Protein AF-A0A8K0JW89-F1 (afdb_monomer)

Organism: Ladona fulva (NCBI:txid123851)

Foldseek 3Di:
DPDVCVVDPLVVLLVQLQVQQDPQRAGDCHPPDDGFLQSLLLSCLSCQQSVNNVSHDLVSVLVFLVQQFDPPPTAGGGGHPDDHDPNSRLSSLQSCLSSPPPVHAHAHSQPSHHPVVCVVVVHDD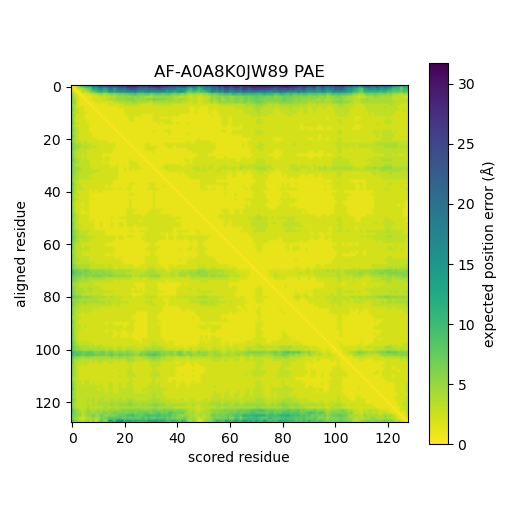HGD

Solvent-accessible surface area (backbone atoms only — not comparable to full-atom values): 7064 Å² total; per-residue (Å²): 141,86,88,64,68,86,78,54,62,50,65,67,50,36,51,62,47,38,69,27,53,42,97,72,26,30,19,20,86,52,90,100,52,71,51,27,24,50,32,34,22,56,44,49,25,51,21,47,34,52,64,40,50,84,67,48,64,63,68,43,27,48,53,35,47,62,52,11,45,42,90,89,82,46,54,15,10,50,39,66,90,50,77,54,41,75,67,23,28,51,26,38,53,44,38,41,15,65,75,61,40,84,94,41,76,54,43,33,62,77,75,78,38,51,46,70,58,34,60,75,69,72,54,81,80,76,65,96

InterPro domains:
  IPR001330 Prenyltransferase alpha-alpha toroid domain [PF00432] (5-113)
  IPR008930 Terpenoid cyclases/protein prenyltransferase alpha-alpha toroid [SSF48239] (3-120)
  IPR045089 Prenyltransferase subunit beta [PTHR11774] (9-122)

Sequence (128 aa):
MRGRLDVVNADLLGWWLCERQLPSGGLNGRPEKLPDVCYSWWVLASLSILGRLHWIDSDRLSSFILACQDAETGGFADRPGDMPDPFHTLFGLAALSLMGHESVAPVDATLCMPTYVLKKLNLIPQRM

Secondary structure (DSSP, 8-state):
--S-GGGS-HHHHHHHHHTTB-TTSPBPSSTT----HHHHHHHHHHHHHTT-GGGS-HHHHHHHHHTTB-TTT-SB-SSTTSPPBHHHHHHHHHHHHHTT-TTSPPEETTTTEEHHHHHHTT------

Nearest PDB structures (foldseek):
  3pz3-assembly1_B  TM=9.948E-01  e=2.447E-17  Rattus norvegicus
  3dsu-assembly1_B  TM=9.928E-01  e=2.601E-17  Rattus norvegicus
  3pz2-assembly1_B  TM=9.893E-01  e=2.601E-17  Rattus norvegicus
  3dss-assembly1_B  TM=9.932E-01  e=6.114E-17  Rattus norvegicus
  6j7x-assembly1_B  TM=9.912E-01  e=5.091E-17  Homo sapiens

Radius of gyration: 14.64 Å; Cα contacts (8 Å, |Δi|>4): 198; chains: 1; bounding box: 43×27×41 Å

pLDDT: mean 96.69, std 5.91, range [49.34, 98.88]

Structure (mmCIF, N/CA/C/O backbone):
data_AF-A0A8K0JW89-F1
#
_entry.id   AF-A0A8K0JW89-F1
#
loop_
_atom_site.group_PDB
_atom_site.id
_atom_site.type_symbol
_atom_site.label_atom_id
_atom_site.label_alt_id
_atom_site.label_comp_id
_atom_site.label_asym_id
_atom_site.label_entity_id
_atom_site.label_seq_id
_atom_site.pdbx_PDB_ins_code
_atom_site.Cartn_x
_atom_site.Cartn_y
_atom_site.Cartn_z
_atom_site.occupancy
_atom_site.B_iso_or_equiv
_atom_site.auth_seq_id
_atom_site.auth_comp_id
_atom_site.auth_asym_id
_atom_site.auth_atom_id
_atom_site.pdbx_PDB_model_num
ATOM 1 N N . MET A 1 1 ? -22.105 6.340 4.249 1.00 49.34 1 MET A N 1
ATOM 2 C CA . MET A 1 1 ? -22.615 4.953 4.262 1.00 49.34 1 MET A CA 1
ATOM 3 C C . MET A 1 1 ? -21.545 4.066 4.883 1.00 49.34 1 MET A C 1
ATOM 5 O O . MET A 1 1 ? -20.481 3.943 4.298 1.00 49.34 1 MET A O 1
ATOM 9 N N . ARG A 1 2 ? -21.771 3.540 6.091 1.00 64.50 2 ARG A N 1
ATOM 10 C CA . ARG A 1 2 ? -20.928 2.506 6.719 1.00 64.50 2 ARG A CA 1
ATOM 11 C C . ARG A 1 2 ? -21.738 1.205 6.714 1.00 64.50 2 ARG A C 1
ATOM 13 O O . ARG A 1 2 ? -22.949 1.267 6.888 1.00 64.50 2 ARG A O 1
ATOM 20 N N . GLY A 1 3 ? -21.093 0.059 6.539 1.00 76.81 3 GLY A N 1
ATOM 21 C CA . GLY A 1 3 ? -21.668 -1.265 6.813 1.00 76.81 3 GLY A CA 1
ATOM 22 C C . GLY A 1 3 ? -22.193 -2.016 5.607 1.00 76.81 3 GLY A C 1
ATOM 23 O O . GLY A 1 3 ? -23.040 -2.874 5.796 1.00 76.81 3 GLY A O 1
ATOM 24 N N . ARG A 1 4 ? -21.735 -1.681 4.393 1.00 90.00 4 ARG A N 1
ATOM 25 C CA . ARG A 1 4 ? -22.230 -2.296 3.153 1.00 90.00 4 ARG A CA 1
ATOM 26 C C . ARG A 1 4 ? -21.183 -3.086 2.370 1.00 90.00 4 ARG A C 1
ATOM 28 O O . ARG A 1 4 ? -21.233 -3.126 1.149 1.00 90.00 4 ARG A O 1
ATOM 35 N N . LEU A 1 5 ? -20.211 -3.693 3.054 1.00 90.62 5 LEU A N 1
ATOM 36 C CA . LEU A 1 5 ? -19.240 -4.570 2.388 1.00 90.62 5 LEU A CA 1
ATOM 37 C C . LEU A 1 5 ? -19.923 -5.813 1.775 1.00 90.62 5 LEU A C 1
ATOM 39 O O . LEU A 1 5 ? -19.401 -6.359 0.814 1.00 90.62 5 LEU A O 1
ATOM 43 N N . ASP A 1 6 ? -21.133 -6.177 2.224 1.00 92.19 6 ASP A N 1
ATOM 44 C CA . ASP A 1 6 ? -21.969 -7.255 1.664 1.00 92.19 6 ASP A CA 1
ATOM 45 C C . ASP A 1 6 ? -22.267 -7.115 0.163 1.00 92.19 6 ASP A C 1
ATOM 47 O O . ASP A 1 6 ? -22.517 -8.114 -0.504 1.00 92.19 6 ASP A O 1
ATOM 51 N N . VAL A 1 7 ? -22.247 -5.894 -0.381 1.00 95.00 7 VAL A N 1
ATOM 52 C CA . VAL A 1 7 ? -22.536 -5.661 -1.809 1.00 95.00 7 VAL A CA 1
ATOM 53 C C . VAL A 1 7 ? -21.310 -5.817 -2.700 1.00 95.00 7 VAL A C 1
ATOM 55 O O . VAL A 1 7 ? -21.432 -5.789 -3.924 1.00 95.00 7 VAL A O 1
ATOM 58 N N . VAL A 1 8 ? -20.121 -5.922 -2.106 1.00 95.75 8 VAL A N 1
ATOM 59 C CA . VAL A 1 8 ? -18.867 -6.024 -2.845 1.00 95.75 8 VAL A CA 1
ATOM 60 C C . VAL A 1 8 ? -18.602 -7.490 -3.153 1.00 95.75 8 VAL A C 1
ATOM 62 O O . VAL A 1 8 ? -18.505 -8.321 -2.253 1.00 95.75 8 VAL A O 1
ATOM 65 N N . ASN A 1 9 ? -18.413 -7.807 -4.433 1.00 97.62 9 ASN A N 1
ATOM 66 C CA . ASN A 1 9 ? -17.845 -9.092 -4.818 1.00 97.62 9 ASN A CA 1
ATOM 67 C C . ASN A 1 9 ? -16.341 -9.085 -4.494 1.00 97.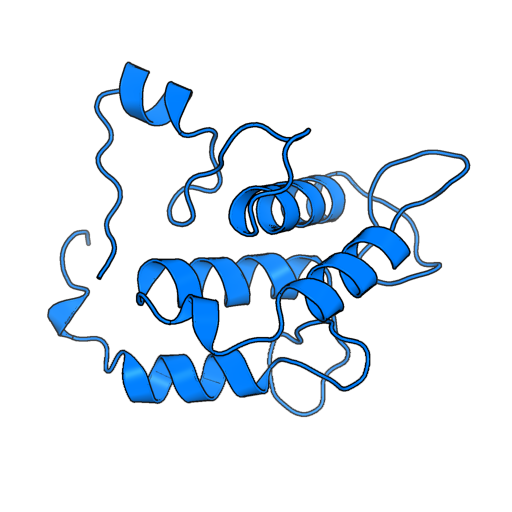62 9 ASN A C 1
ATOM 69 O O . ASN A 1 9 ? -15.528 -8.600 -5.284 1.00 97.62 9 ASN A O 1
ATOM 73 N N . ALA A 1 10 ? -16.003 -9.573 -3.299 1.00 97.19 10 ALA A N 1
ATOM 74 C CA . ALA A 1 10 ? -14.660 -9.508 -2.733 1.00 97.19 10 ALA A CA 1
ATOM 75 C C . ALA A 1 10 ? -13.613 -10.237 -3.578 1.00 97.19 10 ALA A C 1
ATOM 77 O O . ALA A 1 10 ? -12.505 -9.733 -3.728 1.00 97.19 10 ALA A O 1
ATOM 78 N N . ASP A 1 11 ? -13.967 -11.384 -4.160 1.00 98.25 11 ASP A N 1
ATOM 79 C CA . ASP A 1 11 ? -13.036 -12.181 -4.960 1.00 98.25 11 ASP A CA 1
ATOM 80 C C . ASP A 1 11 ? -12.812 -11.561 -6.338 1.00 98.25 11 ASP A C 1
ATOM 82 O O . ASP A 1 11 ? -11.674 -11.458 -6.789 1.00 98.25 11 ASP A O 1
ATOM 86 N N . LEU A 1 12 ? -13.874 -11.070 -6.986 1.00 98.62 12 LEU A N 1
ATOM 87 C CA . LEU A 1 12 ? -13.744 -10.395 -8.278 1.00 98.62 12 LEU A CA 1
ATOM 88 C C . LEU A 1 12 ? -12.911 -9.113 -8.156 1.00 98.62 12 LEU A C 1
ATOM 90 O O . LEU A 1 12 ? -12.023 -8.863 -8.973 1.00 98.62 12 LEU A O 1
ATOM 94 N N . LEU A 1 13 ? -13.189 -8.303 -7.132 1.00 98.62 13 LEU A N 1
ATOM 95 C CA . LEU A 1 13 ? -12.425 -7.086 -6.880 1.00 98.62 13 LEU A CA 1
ATOM 96 C C . LEU A 1 13 ? -11.003 -7.410 -6.407 1.00 98.62 13 LEU A C 1
ATOM 98 O O . LEU A 1 13 ? -10.056 -6.774 -6.862 1.00 98.62 13 LEU A O 1
ATOM 102 N N . GLY A 1 14 ? -10.843 -8.415 -5.545 1.00 98.69 14 GLY A N 1
ATOM 103 C CA . GLY A 1 14 ? -9.545 -8.900 -5.085 1.00 98.69 14 GLY A CA 1
ATOM 104 C C . GLY A 1 14 ? -8.649 -9.323 -6.245 1.00 98.69 14 GLY A C 1
ATOM 105 O O . GLY A 1 14 ? -7.482 -8.943 -6.272 1.00 98.69 14 GLY A O 1
ATOM 106 N N . TRP A 1 15 ? -9.209 -10.011 -7.243 1.00 98.81 15 TRP A N 1
ATOM 107 C CA . TRP A 1 15 ? -8.474 -10.425 -8.438 1.00 98.81 15 TRP A CA 1
ATOM 108 C C . TRP A 1 15 ? -8.026 -9.209 -9.249 1.00 98.81 15 TRP A C 1
ATOM 110 O O . TRP A 1 15 ? -6.850 -9.058 -9.566 1.00 98.81 15 TRP A O 1
ATOM 120 N N . TRP A 1 16 ? -8.937 -8.271 -9.517 1.00 98.81 16 TRP A N 1
ATOM 121 C CA . TRP A 1 16 ? -8.587 -7.055 -10.253 1.00 98.81 16 TRP A CA 1
ATOM 122 C C . TRP A 1 16 ? -7.476 -6.239 -9.564 1.00 98.81 16 TRP A C 1
ATOM 124 O O . TRP A 1 16 ? -6.602 -5.674 -10.236 1.00 98.81 16 TRP A O 1
ATOM 134 N N . LEU A 1 17 ? -7.519 -6.185 -8.228 1.00 98.88 17 LEU A N 1
ATOM 135 C CA . LEU A 1 17 ? -6.550 -5.496 -7.380 1.00 98.88 17 LEU A CA 1
ATOM 136 C C . LEU A 1 17 ? -5.194 -6.213 -7.335 1.00 98.88 17 LEU A C 1
ATOM 138 O O . LEU A 1 17 ? -4.170 -5.544 -7.438 1.00 98.88 17 LEU A O 1
ATOM 142 N N . CYS A 1 18 ? -5.145 -7.543 -7.208 1.00 98.50 18 CYS A N 1
ATOM 143 C CA . CYS A 1 18 ? -3.864 -8.255 -7.155 1.00 98.50 18 CYS A CA 1
ATOM 144 C C . CYS A 1 18 ? -3.120 -8.201 -8.499 1.00 98.50 18 CYS A C 1
ATOM 146 O O . CYS A 1 18 ? -1.903 -8.040 -8.521 1.00 98.50 18 CYS A O 1
ATOM 148 N N . GLU A 1 19 ? -3.850 -8.172 -9.619 1.00 98.69 19 GLU A N 1
ATOM 149 C CA . GLU A 1 19 ? -3.295 -7.960 -10.968 1.00 98.69 19 GLU A CA 1
ATOM 150 C C . GLU A 1 19 ? -2.659 -6.568 -11.159 1.00 98.69 19 GLU A C 1
ATOM 152 O O . GLU A 1 19 ? -2.103 -6.262 -12.220 1.00 98.69 19 GLU A O 1
ATOM 157 N N . ARG A 1 20 ? -2.759 -5.672 -10.166 1.00 98.81 20 ARG A N 1
ATOM 158 C CA . ARG A 1 20 ? -2.024 -4.402 -10.168 1.00 98.81 20 ARG A CA 1
ATOM 159 C C . ARG A 1 20 ? -0.535 -4.578 -9.914 1.00 98.81 20 ARG A C 1
ATOM 161 O O . ARG A 1 20 ? 0.210 -3.642 -10.202 1.00 98.81 20 ARG A O 1
ATOM 168 N N . GLN A 1 21 ? -0.097 -5.731 -9.406 1.00 98.88 21 GLN A N 1
ATOM 169 C CA . GLN A 1 21 ? 1.310 -5.968 -9.107 1.00 98.88 21 GLN A CA 1
ATOM 170 C C . GLN A 1 21 ? 2.102 -6.236 -10.384 1.00 98.88 21 GLN A C 1
ATOM 172 O O . GLN A 1 21 ? 1.794 -7.139 -11.155 1.00 98.88 21 GLN A O 1
ATOM 177 N N . LEU A 1 22 ? 3.139 -5.433 -10.609 1.00 98.75 22 LEU A N 1
ATOM 178 C CA . LEU A 1 22 ? 3.996 -5.529 -11.787 1.00 98.75 22 LEU A CA 1
ATOM 179 C C . LEU A 1 22 ? 5.289 -6.303 -11.483 1.00 98.75 22 LEU A C 1
ATOM 181 O O . LEU A 1 22 ? 5.635 -6.497 -10.317 1.00 98.75 22 LEU A O 1
ATOM 185 N N . PRO A 1 23 ? 6.078 -6.691 -12.507 1.00 98.50 23 PRO A N 1
ATOM 186 C CA . PRO A 1 23 ? 7.368 -7.355 -12.301 1.00 98.50 23 PRO A CA 1
ATOM 187 C C . PRO A 1 23 ? 8.387 -6.557 -11.470 1.00 98.50 23 PRO A C 1
ATOM 189 O O . PRO A 1 23 ? 9.356 -7.132 -10.987 1.00 98.50 23 PRO A O 1
ATOM 192 N N . SER A 1 24 ? 8.204 -5.251 -11.270 1.00 98.19 24 SER A N 1
ATOM 193 C CA . SER A 1 24 ? 9.031 -4.475 -10.334 1.00 98.19 24 SER A CA 1
ATOM 194 C C . SER A 1 24 ? 8.702 -4.744 -8.858 1.00 98.19 24 SER A C 1
ATOM 196 O O . SER A 1 24 ? 9.466 -4.337 -7.993 1.00 98.19 24 SER A O 1
ATOM 198 N N . GLY A 1 25 ? 7.570 -5.391 -8.564 1.00 98.62 25 GLY A N 1
ATOM 199 C CA . GLY A 1 25 ? 7.005 -5.560 -7.223 1.00 98.62 25 GLY A CA 1
ATOM 200 C C . GLY A 1 25 ? 5.978 -4.489 -6.848 1.00 98.62 25 GLY A C 1
ATOM 201 O O . GLY A 1 25 ? 5.090 -4.767 -6.045 1.00 98.62 25 GLY A O 1
ATOM 202 N N . GLY A 1 26 ? 6.054 -3.303 -7.460 1.00 98.69 26 GLY A N 1
ATOM 203 C CA . GLY A 1 26 ? 5.135 -2.190 -7.216 1.00 98.69 26 GLY A CA 1
ATOM 204 C C . GLY A 1 26 ? 3.749 -2.388 -7.831 1.00 98.69 26 GLY A C 1
ATOM 205 O O . GLY A 1 26 ? 3.578 -3.134 -8.800 1.00 98.69 26 GLY A O 1
ATOM 206 N N . LEU A 1 27 ? 2.762 -1.681 -7.278 1.00 98.81 27 LEU A N 1
ATOM 207 C CA . LEU A 1 27 ? 1.366 -1.724 -7.719 1.00 98.81 27 LEU A CA 1
ATOM 208 C C . LEU A 1 27 ? 1.034 -0.481 -8.555 1.00 98.81 27 LEU A C 1
ATOM 210 O O . LEU A 1 27 ? 1.420 0.633 -8.200 1.00 98.81 27 LEU A O 1
ATOM 214 N N . ASN A 1 28 ? 0.303 -0.650 -9.657 1.00 98.81 28 ASN A N 1
ATOM 215 C CA . ASN A 1 28 ? -0.239 0.469 -10.435 1.00 98.81 28 ASN A CA 1
ATOM 216 C C . ASN A 1 28 ? -1.723 0.734 -10.114 1.00 98.81 28 ASN A C 1
ATOM 218 O O . ASN A 1 28 ? -2.429 -0.100 -9.556 1.00 98.81 28 ASN A O 1
ATOM 222 N N . GLY A 1 29 ? -2.229 1.913 -10.481 1.00 98.31 29 GLY A N 1
ATOM 223 C CA . GLY A 1 29 ? -3.625 2.276 -10.198 1.00 98.31 29 GLY A CA 1
ATOM 224 C C . GLY A 1 29 ? -4.648 1.643 -11.147 1.00 98.31 29 GLY A C 1
ATOM 225 O O . GLY A 1 29 ? -5.843 1.661 -10.869 1.00 98.31 29 GLY A O 1
ATOM 226 N N . ARG A 1 30 ? -4.195 1.138 -12.301 1.00 98.56 30 ARG A N 1
ATOM 227 C CA . ARG A 1 30 ? -5.016 0.546 -13.370 1.00 98.56 30 ARG A CA 1
ATOM 228 C C . ARG A 1 30 ? -4.127 -0.128 -14.426 1.00 98.56 30 ARG A 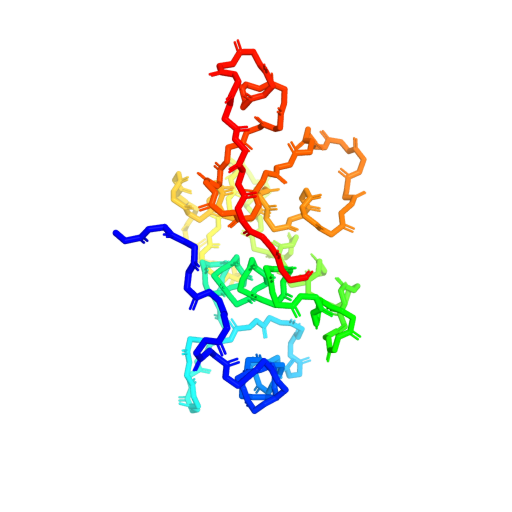C 1
ATOM 230 O O . ARG A 1 30 ? -2.942 0.202 -14.483 1.00 98.56 30 ARG A O 1
ATOM 237 N N . PRO A 1 31 ? -4.683 -0.992 -15.297 1.00 98.38 31 PRO A N 1
ATOM 238 C CA . PRO A 1 31 ? -3.932 -1.611 -16.389 1.00 98.38 31 PRO A CA 1
ATOM 239 C C . PRO A 1 31 ? -3.172 -0.604 -17.265 1.00 98.38 31 PRO A C 1
ATOM 241 O O . PRO A 1 31 ? -3.618 0.536 -17.448 1.00 98.38 31 PRO A O 1
ATOM 244 N N . GLU A 1 32 ? -2.034 -1.049 -17.808 1.00 97.69 32 GLU A N 1
ATOM 245 C CA . GLU A 1 32 ? -1.157 -0.280 -18.708 1.00 97.69 32 GLU A CA 1
ATOM 246 C C . GLU A 1 32 ? -0.572 1.013 -18.104 1.00 97.69 32 GLU A C 1
ATOM 248 O O . GLU A 1 32 ? -0.252 1.970 -18.814 1.00 97.69 32 GLU A O 1
ATOM 253 N N . LYS A 1 33 ? -0.445 1.082 -16.772 1.00 98.25 33 LYS A N 1
ATOM 254 C CA . LYS A 1 33 ? 0.224 2.188 -16.073 1.00 98.25 33 LYS A CA 1
ATOM 255 C C . LYS A 1 33 ? 1.439 1.725 -15.287 1.00 98.25 33 LYS A C 1
ATOM 257 O O . LYS A 1 33 ? 1.544 0.565 -14.901 1.00 98.25 33 LYS A O 1
ATOM 262 N N . LEU A 1 34 ? 2.348 2.668 -15.063 1.00 98.44 34 LEU A N 1
ATOM 263 C CA . LEU A 1 34 ? 3.528 2.471 -14.2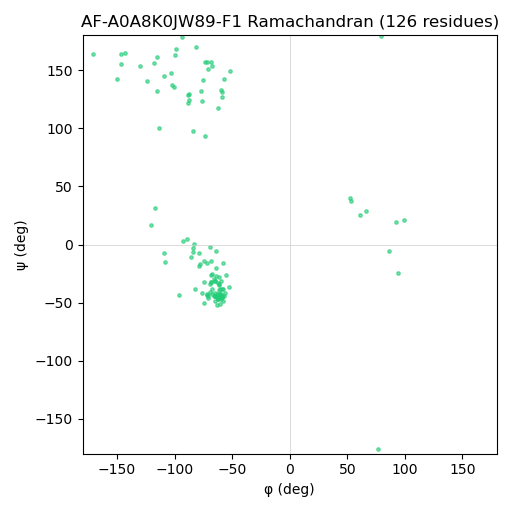31 1.00 98.44 34 LEU A CA 1
ATOM 264 C C . LEU A 1 34 ? 3.125 2.289 -12.757 1.00 98.44 34 LEU A C 1
ATOM 266 O O . LEU A 1 34 ? 2.057 2.771 -12.359 1.00 98.44 34 LEU A O 1
ATOM 270 N N . PRO A 1 35 ? 3.947 1.582 -11.962 1.00 98.44 35 PRO A N 1
ATOM 271 C CA . PRO A 1 35 ? 3.713 1.434 -10.532 1.00 98.44 35 PRO A CA 1
ATOM 272 C C . PRO A 1 35 ? 3.989 2.747 -9.792 1.00 98.44 35 PRO A C 1
ATOM 274 O O . PRO A 1 35 ? 4.745 3.592 -10.274 1.00 98.44 35 PRO A O 1
ATOM 277 N N . ASP A 1 36 ? 3.379 2.895 -8.621 1.00 98.75 36 ASP A N 1
ATOM 278 C CA . ASP A 1 36 ? 3.483 4.091 -7.782 1.00 98.75 36 ASP A CA 1
ATOM 279 C C . ASP A 1 36 ? 3.329 3.710 -6.301 1.00 98.75 36 ASP A C 1
ATOM 281 O O . ASP A 1 36 ? 2.517 2.840 -5.952 1.00 98.75 36 ASP A O 1
ATOM 285 N N . VAL A 1 37 ? 4.075 4.360 -5.410 1.00 98.75 37 VAL A N 1
ATOM 286 C CA . VAL A 1 37 ? 3.938 4.189 -3.957 1.00 98.75 37 VAL A CA 1
ATOM 287 C C . VAL A 1 37 ? 2.523 4.520 -3.467 1.00 98.75 37 VAL A C 1
ATOM 289 O O . VAL A 1 37 ? 1.989 3.799 -2.620 1.00 98.75 37 VAL A O 1
ATOM 292 N N . CYS A 1 38 ? 1.854 5.541 -4.010 1.00 98.56 38 CYS A N 1
ATOM 293 C CA . CYS A 1 38 ? 0.502 5.875 -3.560 1.00 98.56 38 CYS A CA 1
ATOM 294 C C . CYS A 1 38 ? -0.511 4.784 -3.946 1.00 98.56 38 CYS A C 1
ATOM 296 O O . CYS A 1 38 ? -1.314 4.363 -3.111 1.00 98.56 38 CYS A O 1
ATOM 298 N N . TYR A 1 39 ? -0.436 4.247 -5.170 1.00 98.62 39 TYR A N 1
ATOM 299 C CA . TYR A 1 39 ? -1.266 3.107 -5.582 1.00 98.62 39 TYR A CA 1
ATOM 300 C C . TYR A 1 39 ? -0.935 1.848 -4.791 1.00 98.62 39 TYR A C 1
ATOM 302 O O . TYR A 1 39 ? -1.839 1.062 -4.508 1.00 98.62 39 TYR A O 1
ATOM 310 N N . SER A 1 40 ? 0.322 1.694 -4.375 1.00 98.25 40 SER A N 1
ATOM 311 C CA . SER A 1 40 ? 0.732 0.608 -3.493 1.00 98.25 40 SER A CA 1
ATOM 312 C C . SER A 1 40 ? -0.035 0.626 -2.178 1.00 98.25 40 SER A C 1
ATOM 314 O O . SER A 1 40 ? -0.592 -0.400 -1.807 1.00 98.25 40 SER A O 1
ATOM 316 N N . TRP A 1 41 ? -0.194 1.785 -1.535 1.00 98.75 41 TRP A N 1
ATOM 317 C CA . TRP A 1 41 ? -1.089 1.900 -0.381 1.00 98.75 41 TRP A CA 1
ATOM 318 C C . TRP A 1 41 ? -2.553 1.620 -0.740 1.00 98.75 41 TRP A C 1
ATOM 320 O O . TRP A 1 41 ? -3.188 0.790 -0.093 1.00 98.75 41 TRP A O 1
ATOM 330 N N . TRP A 1 42 ? -3.106 2.283 -1.762 1.00 98.81 42 TRP A N 1
ATOM 331 C CA . TRP A 1 42 ? -4.541 2.193 -2.059 1.00 98.81 42 TRP A CA 1
ATOM 332 C C . TRP A 1 42 ? -5.001 0.773 -2.388 1.00 98.81 42 TRP A C 1
ATOM 334 O O . TRP A 1 42 ? -6.046 0.325 -1.907 1.00 98.81 42 TRP A O 1
ATOM 344 N N . VAL A 1 43 ? -4.215 0.054 -3.187 1.00 98.81 43 VAL A N 1
ATOM 345 C CA . VAL A 1 43 ? -4.505 -1.328 -3.571 1.00 98.81 43 VAL A CA 1
ATOM 346 C C . VAL A 1 43 ? -4.305 -2.266 -2.380 1.00 98.81 43 VAL A C 1
ATOM 348 O O . VAL A 1 43 ? -5.194 -3.066 -2.089 1.00 98.81 43 VAL A O 1
ATOM 351 N N . LEU A 1 44 ? -3.201 -2.127 -1.639 1.00 98.56 44 LEU A N 1
ATOM 352 C CA . LEU A 1 44 ? -2.898 -2.953 -0.467 1.00 98.56 44 LEU A CA 1
ATOM 353 C C . LEU A 1 44 ? -3.947 -2.794 0.644 1.00 98.56 44 LEU A C 1
ATOM 355 O O . LEU A 1 44 ? -4.442 -3.783 1.184 1.00 98.56 44 LEU A O 1
ATOM 359 N N . ALA A 1 45 ? -4.330 -1.556 0.959 1.00 98.62 45 ALA A N 1
ATOM 360 C CA . ALA A 1 45 ? -5.363 -1.251 1.940 1.00 98.62 45 ALA A CA 1
ATOM 361 C C . ALA A 1 45 ? -6.719 -1.835 1.523 1.00 98.62 45 ALA A C 1
ATOM 363 O O . ALA A 1 45 ? -7.403 -2.453 2.341 1.00 98.62 45 ALA A O 1
ATOM 364 N N . SER A 1 46 ? -7.070 -1.718 0.239 1.00 98.56 46 SER A N 1
ATOM 365 C CA . SER A 1 46 ? -8.292 -2.317 -0.309 1.00 98.56 46 SER A CA 1
ATOM 366 C C . SER A 1 46 ? -8.272 -3.843 -0.184 1.00 98.56 46 SER A C 1
ATOM 368 O O . SER A 1 46 ? -9.227 -4.427 0.320 1.00 98.56 46 SER A O 1
ATOM 370 N N . LEU A 1 47 ? -7.166 -4.500 -0.550 1.00 98.56 47 LEU A N 1
ATOM 371 C CA . LEU A 1 47 ? -6.998 -5.946 -0.377 1.00 98.56 47 LEU A CA 1
ATOM 372 C C . LEU A 1 47 ? -7.070 -6.364 1.099 1.00 98.56 47 LEU A C 1
ATOM 374 O O . LEU A 1 47 ? -7.678 -7.385 1.413 1.00 98.56 47 LEU A O 1
ATOM 378 N N . SER A 1 48 ? -6.498 -5.578 2.014 1.00 98.06 48 SER A N 1
ATOM 379 C CA . SER A 1 48 ? -6.587 -5.820 3.460 1.00 98.06 48 SER A CA 1
ATOM 380 C C . SER A 1 48 ? -8.029 -5.741 3.965 1.00 98.06 48 SER A C 1
ATOM 382 O O . SER A 1 48 ? -8.472 -6.635 4.684 1.00 98.06 48 SER A O 1
ATOM 384 N N . ILE A 1 49 ? -8.790 -4.724 3.541 1.00 97.94 49 ILE A N 1
ATOM 385 C CA . ILE A 1 49 ? -10.213 -4.570 3.882 1.00 9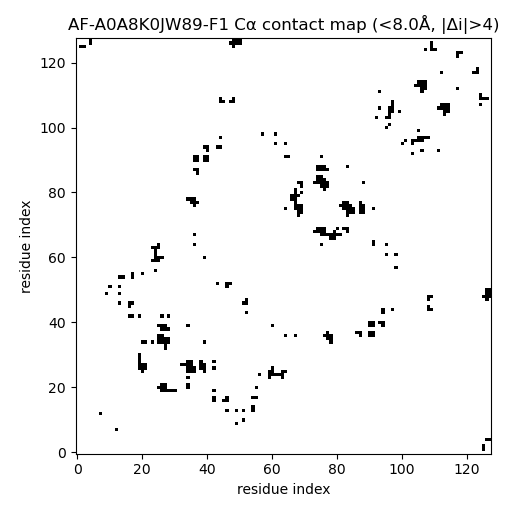7.94 49 ILE A CA 1
ATOM 386 C C . ILE A 1 49 ? -11.043 -5.749 3.360 1.00 97.94 49 ILE A C 1
ATOM 388 O O . ILE A 1 49 ? -11.982 -6.158 4.034 1.00 97.94 49 ILE A O 1
ATOM 392 N N . LEU A 1 50 ? -10.699 -6.306 2.197 1.00 97.56 50 LEU A N 1
ATOM 393 C CA . LEU A 1 50 ? -11.387 -7.456 1.596 1.00 97.56 50 LEU A CA 1
ATOM 394 C C . LEU A 1 50 ? -10.906 -8.819 2.132 1.00 97.56 50 LEU A C 1
ATOM 396 O O . LEU A 1 50 ? -11.404 -9.855 1.695 1.00 97.56 50 LEU A O 1
ATOM 400 N N . GLY A 1 51 ? -9.906 -8.859 3.019 1.00 97.31 51 GLY A N 1
ATOM 401 C CA . GLY A 1 51 ? -9.304 -10.115 3.479 1.00 97.31 51 GLY A CA 1
ATOM 402 C C . GLY A 1 51 ? -8.550 -10.874 2.374 1.00 97.31 51 GLY A C 1
ATOM 403 O O . GLY A 1 51 ? -8.497 -12.103 2.385 1.00 97.31 51 GLY A O 1
ATOM 404 N N . ARG A 1 52 ? -8.001 -10.163 1.381 1.00 98.25 52 ARG A N 1
ATOM 405 C CA . ARG A 1 52 ? -7.273 -10.699 0.210 1.00 98.25 52 ARG A CA 1
ATOM 406 C C . ARG A 1 52 ? -5.831 -10.198 0.110 1.00 98.25 52 ARG A C 1
ATOM 408 O O . ARG A 1 52 ? -5.203 -10.324 -0.930 1.00 98.25 52 ARG A O 1
ATOM 415 N N . LEU A 1 53 ? -5.282 -9.658 1.200 1.00 97.38 53 LEU A N 1
ATOM 416 C CA . LEU A 1 53 ? -3.899 -9.159 1.250 1.00 97.38 53 LEU A CA 1
ATOM 417 C C . LEU A 1 53 ? -2.869 -10.196 0.768 1.00 97.38 53 LEU A C 1
ATOM 419 O O . LEU A 1 53 ? -1.917 -9.851 0.085 1.00 97.38 53 LEU A O 1
ATOM 423 N N . HIS A 1 54 ? -3.106 -11.471 1.078 1.00 97.81 54 HIS A N 1
ATOM 424 C CA . HIS A 1 54 ? -2.248 -12.600 0.714 1.00 97.81 54 HIS A CA 1
ATOM 425 C C . HIS A 1 54 ? -2.225 -12.934 -0.792 1.00 97.81 54 HIS A C 1
ATOM 427 O O . HIS A 1 54 ? -1.542 -13.874 -1.182 1.00 97.81 54 HIS A O 1
ATOM 433 N N . TRP A 1 55 ? -2.986 -12.226 -1.637 1.00 98.62 55 TRP A N 1
ATOM 434 C CA . TRP A 1 55 ? -3.004 -12.441 -3.094 1.00 98.62 55 TRP A CA 1
ATOM 435 C C . TRP A 1 55 ? -1.881 -11.711 -3.834 1.00 98.62 55 TRP A C 1
ATOM 437 O O . TRP A 1 55 ? -1.731 -11.903 -5.038 1.00 98.62 55 TRP A O 1
ATOM 447 N N . ILE A 1 56 ? -1.105 -10.877 -3.141 1.00 98.44 56 ILE A N 1
ATOM 448 C CA . ILE A 1 56 ? 0.075 -10.215 -3.698 1.00 98.44 56 ILE A CA 1
ATOM 449 C C . ILE A 1 56 ? 1.351 -10.693 -3.002 1.00 98.44 56 ILE A C 1
ATOM 451 O O . ILE A 1 56 ? 1.321 -11.211 -1.885 1.00 98.44 56 ILE A O 1
ATOM 455 N N . ASP A 1 57 ? 2.485 -10.468 -3.655 1.00 98.56 57 ASP A N 1
ATOM 456 C CA . ASP A 1 57 ? 3.811 -10.700 -3.092 1.00 98.56 57 ASP A CA 1
ATOM 457 C C . ASP A 1 57 ? 4.249 -9.485 -2.251 1.00 98.56 57 ASP A C 1
ATOM 459 O O . ASP A 1 57 ? 4.705 -8.466 -2.784 1.00 98.56 57 ASP A O 1
ATOM 463 N N . SER A 1 58 ? 4.070 -9.578 -0.931 1.00 97.62 58 SER A N 1
ATOM 464 C CA . SER A 1 58 ? 4.400 -8.504 0.018 1.00 97.62 58 SER A CA 1
ATOM 465 C C . SER A 1 58 ? 5.897 -8.194 0.096 1.00 97.62 58 SER A C 1
ATOM 467 O O . SER A 1 58 ? 6.270 -7.040 0.318 1.00 97.62 58 SER A O 1
ATOM 469 N N . ASP A 1 59 ? 6.767 -9.184 -0.111 1.00 98.06 59 ASP A N 1
ATOM 470 C CA . ASP A 1 59 ? 8.219 -8.997 -0.015 1.00 98.06 59 ASP A CA 1
ATOM 471 C C . ASP A 1 59 ? 8.729 -8.176 -1.204 1.00 98.06 59 ASP A C 1
ATOM 473 O O . ASP A 1 59 ? 9.507 -7.224 -1.050 1.00 98.06 59 ASP A O 1
ATOM 477 N N . ARG A 1 60 ? 8.222 -8.475 -2.405 1.00 98.62 60 ARG A N 1
ATOM 478 C CA . ARG A 1 60 ? 8.531 -7.691 -3.607 1.00 98.62 60 ARG A CA 1
ATOM 479 C C . ARG A 1 60 ? 7.943 -6.290 -3.547 1.00 98.62 60 ARG A C 1
ATOM 481 O O . ARG A 1 60 ? 8.605 -5.346 -3.977 1.00 98.62 60 ARG A O 1
ATOM 488 N N . LEU A 1 61 ? 6.739 -6.132 -3.000 1.00 98.75 61 LEU A N 1
ATOM 489 C CA . LEU A 1 61 ? 6.155 -4.807 -2.808 1.00 98.75 61 LEU A CA 1
ATOM 490 C C . LEU A 1 61 ? 6.960 -3.973 -1.806 1.00 98.75 61 LEU A C 1
ATOM 492 O O . LEU A 1 61 ? 7.261 -2.812 -2.081 1.00 98.75 61 LEU A O 1
ATOM 496 N N . SER A 1 62 ? 7.360 -4.567 -0.680 1.00 98.38 62 SER A N 1
ATOM 497 C CA . SER A 1 62 ? 8.223 -3.914 0.312 1.00 98.38 62 SER A CA 1
ATOM 498 C C . SER A 1 62 ? 9.538 -3.460 -0.317 1.00 98.38 62 SER A C 1
ATOM 500 O O . SER A 1 62 ? 9.940 -2.312 -0.143 1.00 98.38 62 SER A O 1
ATOM 502 N N . SER A 1 63 ? 10.158 -4.321 -1.128 1.00 98.62 63 SER A N 1
ATOM 503 C CA . SER A 1 63 ? 11.383 -3.995 -1.867 1.00 98.62 63 SER A CA 1
ATOM 504 C C . SER A 1 63 ? 11.195 -2.807 -2.820 1.00 98.62 63 SER A C 1
ATOM 506 O O . SER A 1 63 ? 12.043 -1.918 -2.863 1.00 98.62 63 SER A O 1
ATOM 508 N N . PHE A 1 64 ? 10.073 -2.747 -3.551 1.00 98.81 64 PHE A N 1
ATOM 509 C CA . PHE A 1 64 ? 9.746 -1.610 -4.419 1.00 98.81 64 PHE A CA 1
ATOM 510 C C . PHE A 1 64 ? 9.592 -0.303 -3.629 1.00 98.81 64 PHE A C 1
ATOM 512 O O . PHE A 1 64 ? 10.159 0.715 -4.019 1.00 98.81 64 PHE A O 1
ATOM 519 N N . ILE A 1 65 ? 8.857 -0.325 -2.513 1.00 98.75 65 ILE A N 1
ATOM 520 C CA . ILE A 1 65 ? 8.613 0.874 -1.697 1.00 98.75 65 ILE A CA 1
ATOM 521 C C . ILE A 1 65 ? 9.919 1.388 -1.084 1.00 98.75 65 ILE A C 1
ATOM 523 O O . ILE A 1 65 ? 10.189 2.583 -1.150 1.00 98.75 65 ILE A O 1
ATOM 527 N N . LEU A 1 66 ? 10.756 0.501 -0.537 1.00 98.38 66 LEU A N 1
ATOM 528 C CA . LEU A 1 66 ? 12.063 0.875 0.019 1.00 98.38 66 LEU A CA 1
ATOM 529 C C . LEU A 1 66 ? 13.001 1.455 -1.053 1.00 98.38 66 LEU A C 1
ATOM 531 O O . LEU A 1 66 ? 13.754 2.382 -0.775 1.00 98.38 66 LEU A O 1
ATOM 535 N N . ALA A 1 67 ? 12.913 0.983 -2.300 1.00 98.62 67 ALA A N 1
ATOM 536 C CA . ALA A 1 67 ? 13.663 1.558 -3.418 1.00 98.62 67 ALA A CA 1
ATOM 537 C C . ALA A 1 67 ? 13.204 2.977 -3.813 1.00 98.62 67 ALA A C 1
ATOM 539 O O . ALA A 1 67 ? 13.916 3.659 -4.545 1.00 98.62 67 ALA A O 1
ATOM 540 N N . CYS A 1 68 ? 12.034 3.430 -3.347 1.00 98.69 68 CYS A N 1
ATOM 541 C CA . CYS A 1 68 ? 11.530 4.788 -3.573 1.00 98.69 68 CYS A CA 1
ATOM 542 C C . CYS A 1 68 ? 11.985 5.785 -2.492 1.00 98.69 68 CYS A C 1
ATOM 544 O O . CYS A 1 68 ? 11.525 6.926 -2.492 1.00 98.69 68 CYS A O 1
ATOM 546 N N . GLN A 1 69 ? 12.839 5.363 -1.552 1.00 98.44 69 GLN A N 1
ATOM 547 C CA . GLN A 1 69 ? 13.420 6.251 -0.548 1.00 98.44 69 GLN A CA 1
ATOM 548 C C . GLN A 1 69 ? 14.518 7.126 -1.143 1.00 98.44 69 GLN A C 1
ATOM 550 O O . GLN A 1 69 ? 15.360 6.649 -1.904 1.00 98.44 69 GLN A O 1
ATOM 555 N N . ASP A 1 70 ? 14.565 8.380 -0.709 1.00 98.31 70 ASP A N 1
ATOM 556 C CA . ASP A 1 70 ? 15.711 9.246 -0.963 1.00 98.31 70 ASP A CA 1
ATOM 557 C C . ASP A 1 70 ? 16.747 9.085 0.162 1.00 98.31 70 ASP A C 1
ATOM 559 O O . ASP A 1 70 ? 16.442 9.266 1.344 1.00 98.31 70 ASP A O 1
ATOM 563 N N . ALA A 1 71 ? 17.974 8.704 -0.194 1.00 96.94 71 ALA A N 1
ATOM 564 C CA . ALA A 1 71 ? 19.022 8.399 0.780 1.00 96.94 71 ALA A CA 1
ATOM 565 C C . ALA A 1 71 ? 19.701 9.647 1.375 1.00 96.94 71 ALA A C 1
ATOM 567 O O . ALA A 1 71 ? 20.344 9.541 2.420 1.00 96.94 71 ALA A O 1
ATOM 568 N N . GLU A 1 72 ? 19.582 10.809 0.730 1.00 97.31 72 GLU A N 1
ATOM 569 C CA . GLU A 1 72 ? 20.255 12.045 1.148 1.00 97.31 72 GLU A CA 1
ATOM 570 C C . GLU A 1 72 ? 19.337 12.930 1.995 1.00 97.31 72 GLU A C 1
ATOM 572 O O . GLU A 1 72 ? 19.746 13.479 3.019 1.00 97.31 72 GLU A O 1
ATOM 577 N N . THR A 1 73 ? 18.082 13.054 1.574 1.00 97.44 73 THR A N 1
ATOM 578 C CA . THR A 1 73 ? 17.080 13.956 2.151 1.00 97.44 73 THR A CA 1
ATOM 579 C C . THR A 1 73 ? 15.995 13.222 2.937 1.00 97.44 73 THR A C 1
ATOM 581 O O . THR A 1 73 ? 15.304 13.837 3.754 1.00 97.44 73 THR A O 1
ATOM 584 N N . GLY A 1 74 ? 15.882 11.901 2.763 1.00 98.06 74 GLY A N 1
ATOM 585 C CA . GLY A 1 74 ? 14.828 11.089 3.357 1.00 98.06 74 GLY A CA 1
ATOM 586 C C . GLY A 1 74 ? 13.480 11.238 2.647 1.00 98.06 74 GLY A C 1
ATOM 587 O O . GLY A 1 74 ? 13.330 11.931 1.646 1.00 98.06 74 GLY A O 1
ATOM 588 N N . GLY A 1 75 ?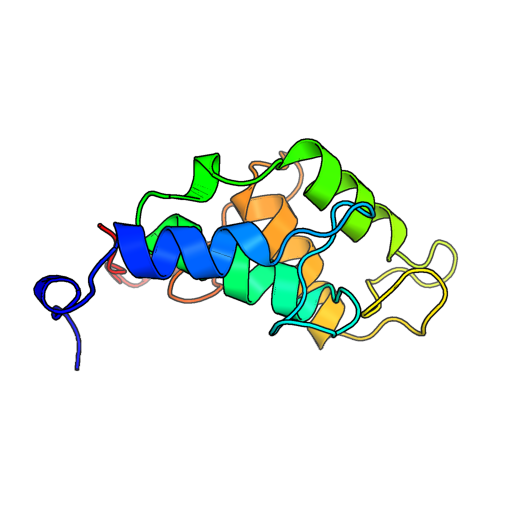 12.460 10.584 3.203 1.00 98.44 75 GLY A N 1
ATOM 589 C CA . GLY A 1 75 ? 11.133 10.523 2.587 1.00 98.44 75 GLY A CA 1
ATOM 590 C C . GLY A 1 75 ? 11.049 9.502 1.453 1.00 98.44 75 GLY A C 1
ATOM 591 O O . GLY A 1 75 ? 12.009 8.788 1.161 1.00 98.44 75 GLY A O 1
ATOM 592 N N . PHE A 1 76 ? 9.860 9.403 0.863 1.00 98.81 76 PHE A N 1
ATOM 593 C CA . PHE A 1 76 ? 9.569 8.532 -0.272 1.00 98.81 76 PHE A CA 1
ATOM 594 C C . PHE A 1 76 ? 9.009 9.359 -1.425 1.00 98.81 76 PHE A C 1
ATOM 596 O O . PHE A 1 76 ? 8.198 10.263 -1.201 1.00 98.81 76 PHE A O 1
ATOM 603 N N . ALA A 1 77 ? 9.428 9.017 -2.637 1.00 98.69 77 ALA A N 1
ATOM 604 C CA . ALA A 1 77 ? 8.840 9.484 -3.885 1.00 98.69 77 ALA A CA 1
ATOM 605 C C . ALA A 1 77 ? 7.775 8.500 -4.392 1.00 98.69 77 ALA A C 1
ATOM 607 O O . ALA A 1 77 ? 7.532 7.450 -3.792 1.00 98.69 77 ALA A O 1
ATOM 608 N N . ASP A 1 78 ? 7.140 8.825 -5.512 1.00 98.31 78 ASP A N 1
ATOM 609 C CA . ASP A 1 78 ? 6.212 7.928 -6.199 1.00 98.31 78 ASP A CA 1
ATOM 610 C C . ASP A 1 78 ? 6.919 6.725 -6.846 1.00 98.31 78 ASP A C 1
ATOM 612 O O . ASP A 1 78 ? 6.358 5.624 -6.868 1.00 98.31 78 ASP A O 1
ATOM 616 N N . ARG A 1 79 ? 8.150 6.910 -7.347 1.00 98.44 79 ARG A N 1
ATOM 617 C CA . ARG A 1 79 ? 9.007 5.868 -7.943 1.00 98.44 79 ARG A CA 1
ATOM 618 C C . ARG A 1 79 ? 10.493 6.079 -7.606 1.00 98.44 79 ARG A C 1
ATOM 620 O O . ARG A 1 79 ? 10.884 7.173 -7.206 1.00 98.44 79 ARG A O 1
ATOM 627 N N . PRO A 1 80 ? 11.352 5.058 -7.804 1.00 98.38 80 PRO A N 1
ATOM 628 C CA . PRO A 1 80 ? 12.787 5.193 -7.568 1.00 98.38 80 PRO A CA 1
ATOM 629 C C . PRO A 1 80 ? 13.416 6.302 -8.420 1.00 98.38 80 PRO A C 1
ATOM 631 O O . PRO A 1 80 ? 13.285 6.291 -9.644 1.00 98.38 80 PRO A O 1
ATOM 634 N N . GLY A 1 81 ? 14.135 7.217 -7.767 1.00 97.31 81 GLY A N 1
ATOM 635 C CA . GLY A 1 81 ? 14.847 8.326 -8.410 1.00 97.31 81 GLY A CA 1
ATOM 636 C C . GLY A 1 81 ? 14.018 9.592 -8.655 1.00 97.31 81 GLY A C 1
ATOM 637 O O . GLY A 1 81 ? 14.596 10.592 -9.077 1.00 97.31 81 GLY A O 1
ATOM 638 N N . ASP A 1 82 ? 12.710 9.570 -8.383 1.00 98.06 82 ASP A N 1
ATOM 639 C CA . ASP A 1 82 ? 11.868 10.772 -8.397 1.00 98.06 82 ASP A CA 1
ATOM 640 C C . ASP A 1 82 ? 12.015 11.553 -7.067 1.00 98.06 82 ASP A C 1
ATOM 642 O O . ASP A 1 82 ? 12.627 11.080 -6.107 1.00 98.06 82 ASP A O 1
ATOM 646 N N . MET A 1 83 ? 11.481 12.779 -7.004 1.00 98.31 83 MET A N 1
ATOM 647 C CA . MET A 1 83 ? 11.609 13.643 -5.820 1.00 98.31 83 MET A CA 1
ATOM 648 C C . MET A 1 83 ? 10.656 13.211 -4.692 1.00 98.31 83 MET A C 1
ATOM 650 O O . MET A 1 83 ? 9.460 13.053 -4.951 1.00 98.31 83 MET A O 1
ATOM 654 N N . PRO A 1 84 ? 11.128 13.083 -3.436 1.00 98.69 84 PRO A N 1
ATOM 655 C CA . PRO A 1 84 ? 10.275 12.701 -2.319 1.00 98.69 84 PRO A CA 1
ATOM 656 C C . PRO A 1 84 ? 9.309 13.818 -1.919 1.00 98.69 84 PRO A C 1
ATOM 658 O O . PRO A 1 84 ? 9.615 15.010 -2.013 1.00 98.69 84 PRO A O 1
ATOM 661 N N . ASP A 1 85 ? 8.150 13.429 -1.388 1.00 98.75 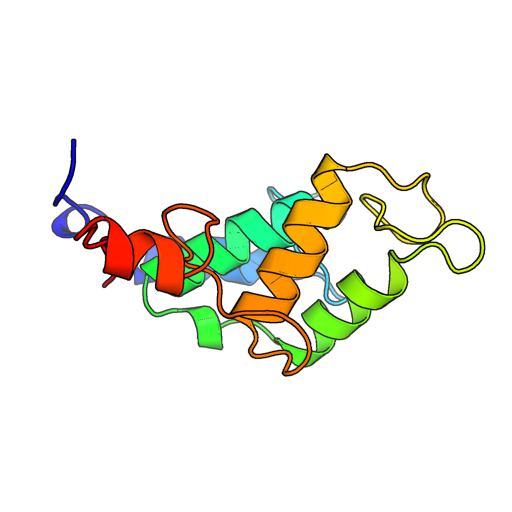85 ASP A N 1
ATOM 662 C CA . ASP A 1 85 ? 7.169 14.368 -0.846 1.00 98.75 85 ASP A CA 1
ATOM 663 C C . ASP A 1 85 ? 6.406 13.788 0.365 1.00 98.75 85 ASP A C 1
ATOM 665 O O . ASP A 1 85 ? 6.427 12.574 0.607 1.00 98.75 85 ASP A O 1
ATOM 669 N N . PRO A 1 86 ? 5.719 14.628 1.166 1.00 98.75 86 PRO A N 1
ATOM 670 C CA . PRO A 1 86 ? 4.989 14.157 2.345 1.00 98.75 86 PRO A CA 1
ATOM 671 C C . PRO A 1 86 ? 3.861 13.157 2.046 1.00 98.75 86 PRO A C 1
ATOM 673 O O . PRO A 1 86 ? 3.527 12.343 2.907 1.00 98.75 86 PRO A O 1
ATOM 676 N N . PHE A 1 87 ? 3.260 13.215 0.857 1.00 98.81 87 PHE A N 1
ATOM 677 C CA . PHE A 1 87 ? 2.127 12.378 0.472 1.00 98.81 87 PHE A CA 1
ATOM 678 C C . PHE A 1 87 ? 2.578 10.943 0.181 1.00 98.81 87 PHE A C 1
ATOM 680 O O . PHE A 1 87 ? 2.055 10.000 0.779 1.00 98.81 87 PHE A O 1
ATOM 687 N N . HIS A 1 88 ? 3.602 10.769 -0.653 1.00 98.81 88 HIS A N 1
ATOM 688 C CA . HIS A 1 88 ? 4.197 9.459 -0.916 1.00 98.81 88 HIS A CA 1
ATOM 689 C C . HIS A 1 88 ? 4.936 8.921 0.310 1.00 98.81 88 HIS A C 1
ATOM 691 O O . HIS A 1 88 ? 4.868 7.723 0.581 1.00 98.81 88 HIS A O 1
ATOM 697 N N . THR A 1 89 ? 5.530 9.794 1.130 1.00 98.81 89 THR A N 1
ATOM 698 C CA . THR A 1 89 ? 6.124 9.401 2.418 1.00 98.81 89 THR A CA 1
ATOM 699 C C . THR A 1 89 ? 5.097 8.776 3.362 1.00 98.81 89 THR A C 1
ATOM 701 O O . THR A 1 89 ? 5.355 7.710 3.925 1.00 98.81 89 THR A O 1
ATOM 704 N N . LEU A 1 90 ? 3.915 9.386 3.518 1.00 98.81 90 LEU A N 1
ATOM 705 C CA . LEU A 1 90 ? 2.831 8.805 4.316 1.00 98.81 90 LEU A CA 1
ATOM 706 C C . LEU A 1 90 ? 2.441 7.417 3.795 1.00 98.81 90 LEU A C 1
ATOM 708 O O . LEU A 1 90 ? 2.340 6.475 4.581 1.00 98.81 90 LEU A O 1
ATOM 712 N N . PHE A 1 91 ? 2.222 7.282 2.487 1.00 98.88 91 PHE A N 1
ATOM 713 C CA . PHE A 1 91 ? 1.730 6.032 1.910 1.00 98.88 91 PHE A CA 1
ATOM 714 C C . PHE A 1 91 ? 2.772 4.923 1.838 1.00 98.88 91 PHE A C 1
ATOM 716 O O . PHE A 1 91 ? 2.415 3.767 2.060 1.00 98.88 91 PHE A O 1
ATOM 723 N N . GLY A 1 92 ? 4.048 5.253 1.641 1.00 98.69 92 GLY A N 1
ATOM 724 C CA . GLY A 1 92 ? 5.143 4.295 1.764 1.00 98.69 92 GLY A CA 1
ATOM 725 C C . GLY A 1 92 ? 5.210 3.715 3.177 1.00 98.69 92 GLY A C 1
ATOM 726 O O . GLY A 1 92 ? 5.159 2.498 3.352 1.00 98.69 92 GLY A O 1
ATOM 727 N N . LEU A 1 93 ? 5.213 4.578 4.200 1.00 98.69 93 LEU A N 1
ATOM 728 C CA . LEU A 1 93 ? 5.231 4.146 5.603 1.00 98.69 93 LEU A CA 1
ATOM 729 C C . LEU A 1 93 ? 3.977 3.355 5.995 1.00 98.69 93 LEU A C 1
ATOM 731 O O . LEU A 1 93 ? 4.080 2.335 6.677 1.00 98.69 93 LEU A O 1
ATOM 735 N N . ALA A 1 94 ? 2.795 3.801 5.568 1.00 98.69 94 ALA A N 1
ATOM 736 C CA . ALA A 1 94 ? 1.543 3.114 5.860 1.00 98.69 94 ALA A CA 1
ATOM 737 C C . ALA A 1 94 ? 1.491 1.727 5.198 1.00 98.69 94 ALA A C 1
ATOM 739 O O . ALA A 1 94 ? 1.095 0.758 5.842 1.00 98.69 94 ALA A O 1
ATOM 740 N N . ALA A 1 95 ? 1.941 1.597 3.948 1.00 98.56 95 ALA A N 1
ATOM 741 C CA . ALA A 1 95 ? 1.996 0.308 3.267 1.00 98.56 95 ALA A CA 1
ATOM 742 C C . ALA A 1 95 ? 2.997 -0.652 3.931 1.00 98.56 95 ALA A C 1
ATOM 744 O O . ALA A 1 95 ? 2.645 -1.802 4.189 1.00 98.56 95 ALA A O 1
ATOM 745 N N . LEU A 1 96 ? 4.197 -0.178 4.290 1.00 98.50 96 LEU A N 1
ATOM 746 C CA . LEU A 1 96 ? 5.181 -0.970 5.042 1.00 98.50 96 LEU A CA 1
ATOM 747 C C . LEU A 1 96 ? 4.621 -1.428 6.399 1.00 98.50 96 LEU A C 1
ATOM 749 O O . LEU A 1 96 ? 4.724 -2.602 6.749 1.00 98.50 96 LEU A O 1
ATOM 753 N N . SER A 1 97 ? 3.961 -0.530 7.137 1.00 98.44 97 SER A N 1
ATOM 754 C CA . SER A 1 97 ? 3.273 -0.860 8.392 1.00 98.44 97 SER A CA 1
ATOM 755 C C . SER A 1 97 ? 2.197 -1.932 8.199 1.00 98.44 97 SER A C 1
ATOM 757 O O . SER A 1 97 ? 2.123 -2.889 8.969 1.00 98.44 97 SER A O 1
ATOM 759 N N . LEU A 1 98 ? 1.381 -1.816 7.145 1.00 97.88 98 LEU A N 1
ATOM 760 C CA . LEU A 1 98 ? 0.304 -2.765 6.862 1.00 97.88 98 LEU A CA 1
ATOM 761 C C . LEU A 1 98 ? 0.826 -4.154 6.451 1.00 97.88 98 LEU A C 1
ATOM 763 O O . LEU A 1 98 ? 0.144 -5.148 6.696 1.00 97.88 98 LEU A O 1
ATOM 767 N N . MET A 1 99 ? 2.035 -4.227 5.884 1.00 97.50 99 MET A N 1
ATOM 768 C CA . MET A 1 99 ? 2.763 -5.477 5.618 1.00 97.50 99 MET A CA 1
ATOM 769 C C . MET A 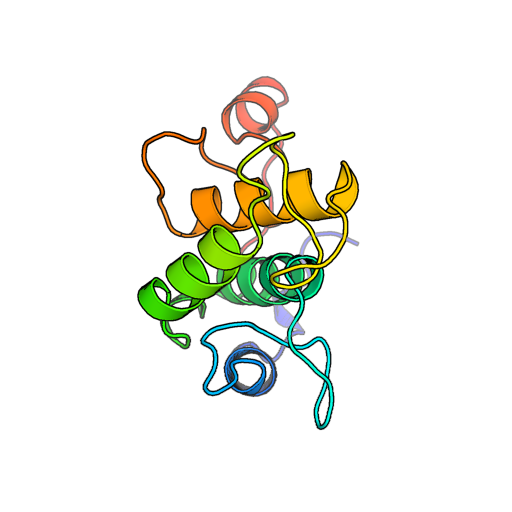1 99 ? 3.532 -6.012 6.839 1.00 97.50 99 MET A C 1
ATOM 771 O O . MET A 1 99 ? 4.145 -7.071 6.751 1.00 97.50 99 MET A O 1
ATOM 775 N N . GLY A 1 100 ? 3.472 -5.329 7.988 1.00 95.62 100 GLY A N 1
ATOM 776 C CA . GLY A 1 100 ? 4.042 -5.806 9.250 1.00 95.62 100 GLY A CA 1
ATOM 777 C C . GLY A 1 100 ? 5.471 -5.346 9.538 1.00 95.62 100 GLY A C 1
ATOM 778 O O . GLY A 1 100 ? 6.138 -5.959 10.366 1.00 95.62 100 GLY A O 1
ATOM 779 N N . HIS A 1 101 ? 5.956 -4.281 8.894 1.00 95.50 101 HIS A N 1
ATOM 780 C CA . HIS A 1 101 ? 7.296 -3.755 9.160 1.00 95.50 101 HIS A CA 1
ATOM 781 C C . HIS A 1 101 ? 7.443 -3.272 10.618 1.00 95.50 101 HIS A C 1
ATOM 783 O O . HIS A 1 101 ? 6.787 -2.318 11.037 1.00 95.50 101 HIS A O 1
ATOM 789 N N . GLU A 1 102 ? 8.344 -3.895 11.386 1.00 91.81 102 GLU A N 1
ATOM 790 C CA . GLU A 1 102 ? 8.411 -3.764 12.854 1.00 91.81 102 GLU A CA 1
ATOM 791 C C . GLU A 1 102 ? 8.741 -2.351 13.363 1.00 91.81 102 GLU A C 1
ATOM 793 O O . GLU A 1 102 ? 8.346 -1.974 14.466 1.00 91.81 102 GLU A O 1
ATOM 798 N N . SER A 1 103 ? 9.456 -1.548 12.571 1.00 93.31 103 SER A N 1
ATOM 799 C CA . SER A 1 103 ? 9.855 -0.191 12.972 1.00 93.31 103 SER A CA 1
ATOM 800 C C . SER A 1 103 ? 8.748 0.861 12.834 1.00 93.31 103 SER A C 1
ATOM 802 O O . SER A 1 103 ? 8.943 2.002 13.258 1.00 93.31 103 SER A O 1
ATOM 804 N N . VAL A 1 104 ? 7.597 0.513 12.245 1.00 96.25 104 VAL A N 1
ATOM 805 C CA . VAL A 1 104 ? 6.491 1.448 12.008 1.00 96.25 104 VAL A CA 1
ATOM 806 C C . VAL A 1 104 ? 5.277 1.018 12.822 1.00 96.25 104 VAL A C 1
ATOM 808 O O . VAL A 1 104 ? 4.871 -0.140 12.811 1.00 96.25 104 VAL A O 1
ATOM 811 N N . ALA A 1 105 ? 4.664 1.965 13.536 1.00 97.31 105 ALA A N 1
ATOM 812 C CA . ALA A 1 105 ? 3.469 1.680 14.323 1.00 97.31 105 ALA A CA 1
ATOM 813 C C . ALA A 1 105 ? 2.345 1.104 13.433 1.00 97.31 105 ALA A C 1
ATOM 815 O O . ALA A 1 105 ? 2.163 1.593 12.313 1.00 97.31 105 ALA A O 1
ATOM 816 N N . PRO A 1 106 ? 1.548 0.131 13.918 1.00 98.12 106 PRO A N 1
ATOM 817 C CA . PRO A 1 106 ? 0.482 -0.472 13.124 1.00 98.12 106 PRO A CA 1
ATOM 818 C C . PRO A 1 106 ? -0.546 0.556 12.640 1.00 98.12 106 PRO A C 1
ATOM 820 O O . PRO A 1 106 ? -1.085 1.336 13.438 1.00 98.12 106 PRO A O 1
ATOM 823 N N . VAL A 1 107 ? -0.859 0.512 11.346 1.00 98.25 107 VAL A N 1
ATOM 824 C CA . VAL A 1 107 ? -1.843 1.378 10.687 1.00 98.25 107 VAL A CA 1
ATOM 825 C C . VAL A 1 107 ? -3.158 0.642 10.425 1.00 98.25 107 VAL A C 1
ATOM 827 O O . VAL A 1 107 ? -3.198 -0.565 10.184 1.00 98.25 107 VAL A O 1
ATOM 830 N N . ASP A 1 108 ? -4.267 1.373 10.467 1.00 97.94 108 ASP A N 1
ATOM 831 C CA . ASP A 1 108 ? -5.555 0.880 9.998 1.00 97.94 108 ASP A CA 1
ATOM 832 C C . ASP A 1 108 ? -5.755 1.134 8.497 1.00 97.94 108 ASP A C 1
ATOM 834 O O . ASP A 1 108 ? -5.637 2.267 8.034 1.00 97.94 108 ASP A O 1
ATOM 838 N N . ALA A 1 109 ? -6.128 0.091 7.749 1.00 97.50 109 ALA A N 1
ATOM 839 C CA . ALA A 1 109 ? -6.339 0.160 6.302 1.00 97.50 109 ALA A CA 1
ATOM 840 C C . ALA A 1 109 ? -7.546 1.020 5.877 1.00 97.50 109 ALA A C 1
ATOM 842 O O . ALA A 1 109 ? -7.570 1.529 4.763 1.00 97.50 109 ALA A O 1
ATOM 843 N N . THR A 1 110 ? -8.559 1.201 6.733 1.00 96.38 110 THR A N 1
ATOM 844 C CA . THR A 1 110 ? -9.756 1.986 6.378 1.00 96.38 110 THR A CA 1
ATOM 845 C C . THR A 1 110 ? -9.534 3.481 6.562 1.00 96.38 110 THR A C 1
ATOM 847 O O . THR A 1 110 ? -10.050 4.279 5.784 1.00 96.38 110 THR A O 1
ATOM 850 N N . LEU A 1 111 ? -8.808 3.868 7.612 1.00 96.81 111 LEU A N 1
ATOM 851 C CA . LEU A 1 111 ? -8.631 5.270 7.991 1.00 96.81 111 LEU A CA 1
ATOM 852 C C . LEU A 1 111 ? -7.222 5.812 7.737 1.00 96.81 111 LEU A C 1
ATOM 854 O O . LEU A 1 111 ? -7.028 7.013 7.889 1.00 96.81 111 LEU A O 1
ATOM 858 N N . CYS A 1 112 ? -6.252 4.973 7.358 1.00 98.06 112 CYS A N 1
ATOM 859 C CA . CYS A 1 112 ? -4.846 5.365 7.198 1.00 98.06 112 CYS A CA 1
ATOM 860 C C . CYS A 1 112 ? -4.294 6.079 8.449 1.00 98.06 112 CYS A C 1
ATOM 862 O O . CYS A 1 112 ? -3.583 7.080 8.372 1.00 98.06 112 CYS A O 1
ATOM 864 N N . MET A 1 113 ? -4.669 5.585 9.631 1.00 98.19 113 MET A N 1
ATOM 865 C CA . MET A 1 113 ? -4.316 6.172 10.924 1.00 98.19 113 MET A CA 1
ATOM 866 C C . MET A 1 113 ? -3.749 5.108 11.866 1.00 98.19 113 MET A C 1
ATOM 868 O O . MET A 1 113 ? -4.122 3.937 11.751 1.00 98.19 113 MET A O 1
ATOM 872 N N . PRO A 1 114 ? -2.905 5.489 12.843 1.00 98.12 114 PRO A N 1
ATOM 873 C CA . PRO A 1 114 ? -2.386 4.539 13.815 1.00 98.12 114 PRO A CA 1
ATOM 874 C C . PRO A 1 114 ? -3.510 3.869 14.611 1.00 98.12 114 PRO A C 1
ATOM 876 O O . PRO A 1 114 ? -4.405 4.536 15.142 1.00 98.12 114 PRO A O 1
ATOM 879 N N . THR A 1 115 ? -3.447 2.546 14.749 1.00 97.50 115 THR A N 1
ATOM 880 C CA . THR A 1 115 ? -4.509 1.752 15.395 1.00 97.50 115 THR A CA 1
ATOM 881 C C . THR A 1 115 ? -4.758 2.159 16.851 1.00 97.50 115 THR A C 1
ATOM 883 O O . THR A 1 115 ? -5.897 2.129 17.323 1.00 97.50 115 THR A O 1
ATOM 886 N N . TYR A 1 116 ? -3.727 2.623 17.566 1.00 97.56 116 TYR A N 1
ATOM 887 C CA . TYR A 1 116 ? -3.867 3.105 18.943 1.00 97.56 116 TYR A CA 1
ATOM 888 C C . TYR A 1 116 ? -4.720 4.384 19.049 1.00 97.56 116 TYR A C 1
ATOM 890 O O . TYR A 1 116 ? -5.400 4.579 20.058 1.00 97.56 116 TYR A O 1
ATOM 898 N N . VAL A 1 117 ? -4.731 5.242 18.019 1.00 98.19 117 VAL A N 1
ATOM 899 C CA . VAL A 1 117 ? -5.570 6.453 17.982 1.00 98.19 117 VAL A CA 1
ATOM 900 C C . VAL A 1 117 ? -7.034 6.066 17.814 1.00 98.19 117 VAL A C 1
ATOM 902 O O . VAL A 1 117 ? -7.890 6.565 18.541 1.00 98.19 117 VAL A O 1
ATOM 905 N N . LEU A 1 118 ? -7.319 5.122 16.917 1.00 97.56 118 LEU A N 1
ATOM 906 C CA . LEU A 1 118 ? -8.667 4.588 16.710 1.00 97.56 118 LEU A CA 1
ATOM 907 C C . LEU A 1 118 ? -9.211 3.952 17.989 1.00 97.56 118 LEU A C 1
ATOM 909 O O . LEU A 1 118 ? -10.337 4.249 18.384 1.00 97.56 118 LEU A O 1
ATOM 913 N N . LYS A 1 119 ? -8.381 3.161 18.683 1.00 97.56 119 LYS A N 1
ATOM 914 C CA . LYS A 1 119 ? -8.724 2.578 19.986 1.00 97.56 119 LYS A CA 1
ATOM 915 C C . LYS A 1 119 ? -9.054 3.656 21.020 1.00 97.56 119 LYS A C 1
ATOM 917 O O . LYS A 1 119 ? -10.058 3.543 21.711 1.00 97.56 119 LYS A O 1
ATOM 922 N N . LYS A 1 120 ? -8.248 4.721 21.103 1.00 98.12 120 LYS A N 1
ATOM 923 C CA . LYS A 1 120 ? -8.486 5.849 22.021 1.00 98.12 120 LYS A CA 1
ATOM 924 C C . LYS A 1 120 ? -9.806 6.574 21.733 1.00 98.12 120 LYS A C 1
ATOM 926 O O . LYS A 1 120 ? -10.443 7.064 22.660 1.00 98.12 120 LYS A O 1
ATOM 931 N N . LEU A 1 121 ? -10.204 6.647 20.464 1.00 97.88 121 LEU A N 1
ATOM 932 C CA . LEU A 1 121 ? -11.425 7.320 20.014 1.00 97.88 121 LEU A CA 1
AT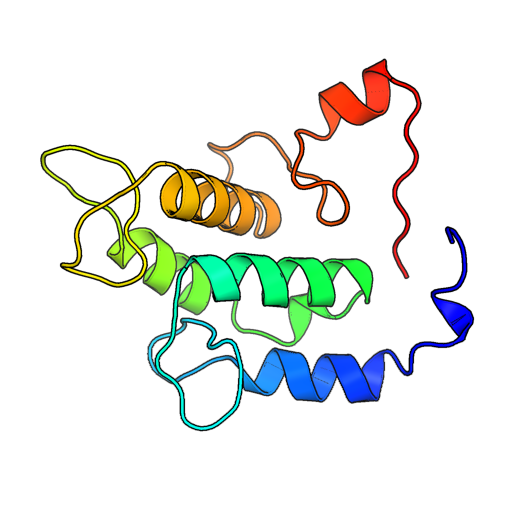OM 933 C C . LEU A 1 121 ? -12.647 6.389 19.922 1.00 97.88 121 LEU A C 1
ATOM 935 O O . LEU A 1 121 ? -13.711 6.842 19.507 1.00 97.88 121 LEU A O 1
ATOM 939 N N . ASN A 1 122 ? -12.517 5.110 20.296 1.00 96.50 122 ASN A N 1
ATOM 940 C CA . ASN A 1 122 ? -13.556 4.083 20.136 1.00 96.50 122 ASN A CA 1
ATOM 941 C C . ASN A 1 122 ? -14.092 3.979 18.694 1.00 96.50 122 ASN A C 1
ATOM 943 O O . ASN A 1 122 ? -15.284 3.766 18.464 1.00 96.50 122 ASN A O 1
ATOM 947 N N . LEU A 1 123 ? -13.209 4.145 17.707 1.00 94.94 123 LEU A N 1
ATOM 948 C CA . LEU A 1 123 ? -13.538 3.966 16.297 1.00 94.94 123 LEU A CA 1
ATOM 949 C C . LEU A 1 123 ? -13.324 2.504 15.909 1.00 94.94 123 LEU A C 1
ATOM 951 O O . LEU A 1 123 ? -12.250 1.953 16.143 1.00 94.94 123 LEU A O 1
ATOM 955 N N . ILE A 1 124 ? -14.340 1.900 15.290 1.00 90.94 124 ILE A N 1
ATOM 956 C CA . ILE A 1 124 ? -14.306 0.521 14.791 1.00 90.94 124 ILE A CA 1
ATOM 957 C C . ILE A 1 124 ? -14.377 0.567 13.257 1.00 90.94 124 ILE A C 1
ATOM 959 O O . ILE A 1 124 ? -15.458 0.792 12.700 1.00 90.94 124 ILE A O 1
ATOM 963 N N . PRO A 1 125 ? -13.234 0.423 12.567 1.00 89.25 125 PRO A N 1
ATOM 964 C CA . PRO A 1 125 ? -13.177 0.336 11.113 1.00 89.25 125 PRO A CA 1
ATOM 965 C C . PRO A 1 125 ? -13.799 -0.962 10.599 1.00 89.25 125 PRO A C 1
ATOM 967 O O . PRO A 1 125 ? -13.886 -1.952 11.322 1.00 89.25 125 PRO A O 1
ATOM 970 N N . GLN A 1 126 ? -14.236 -0.962 9.342 1.00 85.81 126 GLN A N 1
ATOM 971 C CA . GLN A 1 126 ? -14.898 -2.115 8.733 1.00 85.81 126 GLN A CA 1
ATOM 972 C C . GLN A 1 126 ? -13.941 -2.895 7.848 1.00 85.81 126 GLN A C 1
ATOM 974 O O . GLN A 1 126 ? -13.207 -2.306 7.060 1.00 85.81 126 GLN A O 1
ATOM 979 N N . ARG A 1 127 ? -13.985 -4.219 7.975 1.00 87.69 127 ARG A N 1
ATOM 980 C CA . ARG A 1 127 ? -13.197 -5.184 7.205 1.00 87.69 127 ARG A CA 1
ATOM 981 C C . ARG A 1 127 ? -14.041 -6.447 6.998 1.00 87.69 127 ARG A C 1
ATOM 983 O O . ARG A 1 127 ? -14.980 -6.662 7.770 1.00 87.69 127 ARG A O 1
ATOM 990 N N . MET A 1 128 ? -13.746 -7.209 5.948 1.00 89.25 128 MET A N 1
ATOM 991 C CA . MET A 1 128 ? -14.320 -8.533 5.676 1.00 89.25 128 MET A CA 1
ATOM 992 C C . MET A 1 128 ? -13.587 -9.632 6.436 1.00 89.25 128 MET A C 1
ATOM 994 O O . MET A 1 128 ? -12.370 -9.468 6.682 1.00 89.25 128 MET A O 1
#

Mean predicted aligned error: 2.67 Å